Protein AF-A0A286ZJN2-F1 (afdb_monomer_lite)

Radius of gyration: 19.22 Å; chains: 1; bounding box: 52×49×37 Å

Organism: Sus scrofa (NCBI:txid9823)

pLDDT: mean 74.32, std 21.7, range [27.36, 97.88]

Foldseek 3Di:
DPPDPPDDPPPPDPDPDDPDPPDDQLLVVLVVVLCVDPQSVVLQVLLCCQQVPDDDVPAHNQVSNLVSVVCNCVRPDVVSVVSLQDGDDPDDVSVVSSVPSSPCVRHQDDPDPDGDDPVVVVVVLVVDPVSVVVVPVVVVVVVVVVVVVVVVVVVPPDDD

Secondary structure (DSSP, 8-state):
------S-----PPPS-SS-TTS--HHHHHHHHHHHSHHHHHHHHHHHHHHHS--STT---HHHHHHHHHHHHHHS-HHHHHHHHH---SSHHHHHHHHHTT-HHHHT--SSSSPPPHHHHHHHHHT-HHHHHHS-HHHHHHHHHHHHHHHHHHTT----

Sequence (160 aa):
MCVRHASNCSLPAAPPGSPSSAARNRCVDAAEACTADTRCRRLRTAYVAQCLGPASPGSCPRARCRRALRRFFARGPPPLTHALLFCPCGGPACAERRRQTFVPSCAFSGPGAAPPSCLASLEACERSRVCRHRRHPQLRGQCERACGTLVRLRSQWKPA

InterPro domains:
  IPR003438 Glial cell line-derived neurotrophic factor receptor [PR01316] (59-76)
  IPR003438 Glial cell line-derived neurotrophic factor receptor [PR01316] (94-106)
  IPR003438 Glial cell line-derived neurotrophic factor receptor [PTHR10269] (18-136)
  IPR016017 GDNF/GAS1 [PF02351] (27-106)
  IPR016017 GDNF/GAS1 [SM00907] (27-106)

Structure (mmCIF, N/CA/C/O backbone):
data_AF-A0A286ZJN2-F1
#
_entry.id   AF-A0A286ZJN2-F1
#
loop_
_atom_site.group_PDB
_atom_site.id
_atom_site.type_symbol
_atom_site.label_atom_id
_atom_site.label_alt_id
_atom_site.label_comp_id
_atom_site.label_asym_id
_atom_site.label_entity_id
_atom_site.label_seq_id
_atom_site.pdbx_PDB_ins_code
_atom_site.Cartn_x
_atom_site.Cartn_y
_atom_site.Cartn_z
_atom_site.occupancy
_atom_site.B_iso_or_equiv
_atom_site.auth_seq_id
_atom_site.auth_comp_id
_atom_site.auth_asym_id
_atom_site.auth_atom_id
_atom_site.pdbx_PDB_model_num
ATOM 1 N N . MET A 1 1 ? -0.132 -28.305 9.792 1.00 27.36 1 MET A N 1
ATOM 2 C CA . MET A 1 1 ? 1.154 -28.489 9.089 1.00 27.36 1 MET A CA 1
ATOM 3 C C . MET A 1 1 ? 1.850 -27.136 8.972 1.00 27.36 1 MET A C 1
ATOM 5 O O . MET A 1 1 ? 1.615 -26.404 8.022 1.00 27.36 1 MET A O 1
ATOM 9 N N . CYS A 1 2 ? 2.642 -26.758 9.978 1.00 28.44 2 CYS A N 1
ATOM 10 C CA . CYS A 1 2 ? 3.619 -25.679 9.832 1.00 28.44 2 CYS A CA 1
ATOM 11 C C . CYS A 1 2 ? 4.861 -26.337 9.243 1.00 28.44 2 CYS A C 1
ATOM 13 O O . CYS A 1 2 ? 5.452 -27.191 9.903 1.00 28.44 2 CYS A O 1
ATOM 15 N N . VAL A 1 3 ? 5.212 -26.016 8.000 1.00 34.94 3 VAL A N 1
ATOM 16 C CA . VAL A 1 3 ? 6.433 -26.554 7.400 1.00 34.94 3 VAL A CA 1
ATOM 17 C C . VAL A 1 3 ? 7.606 -25.974 8.189 1.00 34.94 3 VAL A C 1
ATOM 19 O O . VAL A 1 3 ? 7.929 -24.792 8.078 1.00 34.94 3 VAL A O 1
ATOM 22 N N . ARG A 1 4 ? 8.192 -26.805 9.058 1.00 39.41 4 ARG A N 1
ATOM 23 C CA . ARG A 1 4 ? 9.514 -26.580 9.639 1.00 39.41 4 ARG A CA 1
ATOM 24 C C . ARG A 1 4 ? 10.496 -26.562 8.472 1.00 39.41 4 ARG A C 1
ATOM 26 O O . ARG A 1 4 ? 10.876 -27.614 7.983 1.00 39.41 4 ARG A O 1
ATOM 33 N N . HIS A 1 5 ? 10.932 -25.377 8.071 1.00 32.28 5 HIS A N 1
ATOM 34 C CA . HIS A 1 5 ? 12.274 -25.205 7.529 1.00 32.28 5 HIS A CA 1
ATOM 35 C C . HIS A 1 5 ? 13.056 -24.335 8.507 1.00 32.28 5 HIS A C 1
ATOM 37 O O . HIS A 1 5 ? 13.139 -23.117 8.389 1.00 32.28 5 HIS A O 1
ATOM 43 N N . ALA A 1 6 ? 13.589 -24.998 9.534 1.00 39.56 6 ALA A N 1
ATOM 44 C CA . ALA A 1 6 ? 14.722 -24.498 10.290 1.00 39.56 6 ALA A CA 1
ATOM 45 C C . ALA A 1 6 ? 15.974 -24.789 9.456 1.00 39.56 6 ALA A C 1
ATOM 47 O O . ALA A 1 6 ? 16.583 -25.846 9.569 1.00 39.56 6 ALA A O 1
ATOM 48 N N . SER A 1 7 ? 16.309 -23.883 8.547 1.00 38.94 7 SER A N 1
ATOM 49 C CA . SER A 1 7 ? 17.621 -23.820 7.908 1.00 38.94 7 SER A CA 1
ATOM 50 C C . SER A 1 7 ? 17.846 -22.364 7.525 1.00 38.94 7 SER A C 1
ATOM 52 O O . SER A 1 7 ? 17.166 -21.843 6.651 1.00 38.94 7 SER A O 1
ATOM 54 N N . ASN A 1 8 ? 18.753 -21.714 8.254 1.00 31.45 8 ASN A N 1
ATOM 55 C CA . ASN A 1 8 ? 19.276 -20.373 8.018 1.00 31.45 8 ASN A CA 1
ATOM 56 C C . ASN A 1 8 ? 18.265 -19.216 7.913 1.00 31.45 8 ASN A C 1
ATOM 58 O O . ASN A 1 8 ? 17.800 -18.854 6.836 1.00 31.45 8 ASN A O 1
ATOM 62 N N . CYS A 1 9 ? 18.143 -18.449 9.004 1.00 35.81 9 CYS A N 1
ATOM 63 C CA . CYS A 1 9 ? 18.080 -16.987 8.891 1.00 35.81 9 CYS A CA 1
ATOM 64 C C . CYS A 1 9 ? 19.432 -16.455 8.378 1.00 35.81 9 CYS A C 1
ATOM 66 O O . CYS A 1 9 ? 20.121 -15.700 9.056 1.00 35.81 9 CYS A O 1
ATOM 68 N N . SER A 1 10 ? 19.824 -16.871 7.181 1.00 32.78 10 SER A N 1
ATOM 69 C CA . SER A 1 10 ? 20.752 -16.123 6.358 1.00 32.78 10 SER A CA 1
ATOM 70 C C . SER A 1 10 ? 19.865 -15.347 5.405 1.00 32.78 10 SER A C 1
ATOM 72 O O . SER A 1 10 ? 19.179 -15.927 4.565 1.00 32.78 10 SER A O 1
ATOM 74 N N . LEU A 1 11 ? 19.878 -14.018 5.512 1.00 37.94 11 LEU A N 1
ATOM 75 C CA . LEU A 1 11 ? 19.751 -13.236 4.286 1.00 37.94 11 LEU A CA 1
ATOM 76 C C . LEU A 1 11 ? 20.773 -13.846 3.316 1.00 37.94 11 LEU A C 1
ATOM 78 O O . LEU A 1 11 ? 21.912 -14.036 3.753 1.00 37.94 11 LEU A O 1
ATOM 82 N N . PRO A 1 12 ? 20.414 -14.232 2.079 1.00 34.72 12 PRO A N 1
ATOM 83 C CA . PRO A 1 12 ? 21.418 -14.727 1.155 1.00 34.72 12 PRO A CA 1
ATOM 84 C C . PRO A 1 12 ? 22.485 -13.639 1.027 1.00 34.72 12 PRO A C 1
ATOM 86 O O . PRO A 1 12 ? 22.215 -12.547 0.520 1.00 34.72 12 PRO A O 1
ATOM 89 N N . ALA A 1 13 ? 23.675 -13.923 1.560 1.00 37.50 13 ALA A N 1
ATOM 90 C CA . ALA A 1 13 ? 24.873 -13.204 1.192 1.00 37.50 13 ALA A CA 1
ATOM 91 C C . ALA A 1 13 ? 24.980 -13.350 -0.326 1.00 37.50 13 ALA A C 1
ATOM 93 O O . ALA A 1 13 ? 24.916 -14.463 -0.853 1.00 37.50 13 ALA A O 1
ATOM 94 N N . ALA A 1 14 ? 25.029 -12.222 -1.030 1.00 37.75 14 ALA A N 1
ATOM 95 C CA . ALA A 1 14 ? 25.263 -12.237 -2.462 1.00 37.75 14 ALA A CA 1
ATOM 96 C C . ALA A 1 14 ? 26.582 -12.993 -2.735 1.00 37.75 14 ALA A C 1
ATOM 98 O O . ALA A 1 14 ? 27.564 -12.737 -2.033 1.00 37.75 14 ALA A O 1
ATOM 99 N N . PRO A 1 15 ? 26.621 -13.925 -3.704 1.00 36.91 15 PRO A N 1
ATOM 100 C CA . PRO A 1 15 ? 27.862 -14.590 -4.086 1.00 36.91 15 PRO A CA 1
ATOM 101 C C . PRO A 1 15 ? 28.880 -13.555 -4.600 1.00 36.91 15 PRO A C 1
ATOM 103 O O . PRO A 1 15 ? 28.481 -12.595 -5.272 1.00 36.91 15 PRO A O 1
ATOM 106 N N . PRO A 1 16 ? 30.187 -13.721 -4.318 1.00 48.41 16 PRO A N 1
ATOM 107 C CA . PRO A 1 16 ? 31.213 -12.862 -4.880 1.00 48.41 16 PRO A CA 1
ATOM 108 C C . PRO A 1 16 ? 31.399 -13.258 -6.348 1.00 48.41 16 PRO A C 1
ATOM 110 O O . PRO A 1 16 ? 31.907 -14.331 -6.655 1.00 48.41 16 PRO A O 1
ATOM 113 N N . GLY A 1 17 ? 30.928 -12.402 -7.255 1.00 54.72 17 GLY A N 1
ATOM 114 C CA . GLY A 1 17 ? 31.054 -12.599 -8.701 1.00 54.72 17 GLY A CA 1
ATOM 115 C C . GLY A 1 17 ? 29.722 -12.864 -9.400 1.00 54.72 17 GLY A C 1
ATOM 116 O O . GLY A 1 17 ? 29.435 -13.977 -9.824 1.00 54.72 17 GLY A O 1
ATOM 117 N N . SER A 1 18 ? 28.895 -11.830 -9.541 1.00 41.66 18 SER A N 1
ATOM 118 C CA . SER A 1 18 ? 27.823 -11.735 -10.544 1.00 41.66 18 SER A CA 1
ATOM 119 C C . SER A 1 18 ? 27.467 -10.254 -10.704 1.00 41.66 18 SER A C 1
ATOM 121 O O . SER A 1 18 ? 27.521 -9.516 -9.718 1.00 41.66 18 SER A O 1
ATOM 123 N N . PRO A 1 19 ? 27.222 -9.784 -11.938 1.00 39.00 19 PRO A N 1
ATOM 124 C CA . PRO A 1 19 ? 27.624 -8.464 -12.407 1.00 39.00 19 PRO A CA 1
ATOM 125 C C . PRO A 1 19 ? 27.023 -7.373 -11.529 1.00 39.00 19 PRO A C 1
ATOM 127 O O . PRO A 1 19 ? 25.812 -7.325 -11.342 1.00 39.00 19 PRO A O 1
ATOM 130 N N . SER A 1 20 ? 27.901 -6.535 -10.976 1.00 45.22 20 SER A N 1
ATOM 131 C CA . SER A 1 20 ? 27.626 -5.227 -10.380 1.00 45.22 20 SER A CA 1
ATOM 132 C C . SER A 1 20 ? 26.155 -4.988 -10.004 1.00 45.22 20 SER A C 1
ATOM 134 O O . SER A 1 20 ? 25.382 -4.375 -10.744 1.00 45.22 20 SER A O 1
ATOM 136 N N . SER A 1 21 ? 25.746 -5.420 -8.808 1.00 45.69 21 SER A N 1
ATOM 137 C CA . SER A 1 21 ? 24.466 -5.028 -8.203 1.00 45.69 21 SER A CA 1
ATOM 138 C C . SER A 1 21 ? 24.469 -3.560 -7.745 1.00 45.69 21 SER A C 1
ATOM 140 O O . SER A 1 21 ? 23.896 -3.223 -6.712 1.00 45.69 21 SER A O 1
ATOM 142 N N . ALA A 1 22 ? 25.132 -2.687 -8.501 1.00 49.72 22 ALA A N 1
ATOM 143 C CA . ALA A 1 22 ? 25.143 -1.247 -8.319 1.00 49.72 22 ALA A CA 1
ATOM 144 C C . ALA A 1 22 ? 24.010 -0.539 -9.093 1.00 49.72 22 ALA A C 1
ATOM 146 O O . ALA A 1 22 ? 23.894 0.675 -8.981 1.00 49.72 22 ALA A O 1
ATOM 147 N N . ALA A 1 23 ? 23.142 -1.246 -9.839 1.00 56.28 23 ALA A N 1
ATOM 148 C CA . ALA A 1 23 ? 22.169 -0.573 -10.720 1.00 56.28 23 ALA A CA 1
ATOM 149 C C . ALA A 1 23 ? 20.699 -1.047 -10.675 1.00 56.28 23 ALA A C 1
ATOM 151 O O . ALA A 1 23 ? 19.855 -0.394 -11.286 1.00 56.28 23 ALA A O 1
ATOM 152 N N . ARG A 1 24 ? 20.325 -2.122 -9.955 1.00 66.50 24 ARG A N 1
ATOM 153 C CA . ARG A 1 24 ? 18.915 -2.581 -9.899 1.00 66.50 24 ARG A CA 1
ATOM 154 C C . ARG A 1 24 ? 18.324 -2.573 -8.493 1.00 66.50 24 ARG A C 1
ATOM 156 O O . ARG A 1 24 ? 18.768 -3.266 -7.583 1.00 66.50 24 ARG A O 1
ATOM 163 N N . ASN A 1 25 ? 17.285 -1.763 -8.328 1.00 82.25 25 ASN A N 1
ATOM 164 C CA . ASN A 1 25 ? 16.548 -1.588 -7.086 1.00 82.25 25 ASN A CA 1
ATOM 165 C C . ASN A 1 25 ? 15.569 -2.761 -6.874 1.00 82.25 25 ASN A C 1
ATOM 167 O O . ASN A 1 25 ? 14.595 -2.889 -7.610 1.00 82.25 25 ASN A O 1
ATOM 171 N N . ARG A 1 26 ? 15.767 -3.569 -5.824 1.00 89.62 26 ARG A N 1
ATOM 172 C CA . ARG A 1 26 ? 14.914 -4.735 -5.505 1.00 89.62 26 ARG A CA 1
ATOM 173 C C . ARG A 1 26 ? 13.438 -4.388 -5.268 1.00 89.62 26 ARG A C 1
ATOM 175 O O . ARG A 1 26 ? 12.567 -5.231 -5.459 1.00 89.62 26 ARG A O 1
ATOM 182 N N . CYS A 1 27 ? 13.130 -3.155 -4.868 1.00 92.75 27 CYS A N 1
ATOM 183 C CA . CYS A 1 27 ? 11.747 -2.690 -4.751 1.00 92.75 27 CYS A CA 1
ATOM 184 C C . CYS A 1 27 ? 11.095 -2.426 -6.119 1.00 92.75 27 CYS A C 1
ATOM 186 O O . CYS A 1 27 ? 9.869 -2.442 -6.214 1.00 92.75 27 CYS A O 1
ATOM 188 N N . VAL A 1 28 ? 11.886 -2.168 -7.168 1.00 92.81 28 VAL A N 1
ATOM 189 C CA . VAL A 1 28 ? 11.394 -2.106 -8.555 1.00 92.81 28 VAL A CA 1
ATOM 190 C C . VAL A 1 28 ? 11.038 -3.510 -9.028 1.00 92.81 28 VAL A C 1
ATOM 192 O O . VAL A 1 28 ? 9.901 -3.707 -9.441 1.00 92.81 28 VAL A O 1
ATOM 195 N N . ASP A 1 29 ? 11.923 -4.491 -8.824 1.00 93.06 29 ASP A N 1
ATOM 196 C CA . ASP A 1 29 ? 11.644 -5.897 -9.161 1.00 93.06 29 ASP A CA 1
ATOM 197 C C . ASP A 1 29 ? 10.344 -6.391 -8.482 1.00 93.06 29 ASP A C 1
ATOM 199 O O . ASP A 1 29 ? 9.482 -7.008 -9.106 1.00 93.06 29 ASP A O 1
ATOM 203 N N . ALA A 1 30 ? 10.151 -6.063 -7.197 1.00 94.56 30 ALA A N 1
ATOM 204 C CA . ALA A 1 30 ? 8.927 -6.402 -6.465 1.00 94.56 30 ALA A CA 1
ATOM 205 C C . ALA A 1 30 ? 7.673 -5.722 -7.050 1.00 94.56 30 ALA A C 1
ATOM 207 O O . ALA A 1 30 ? 6.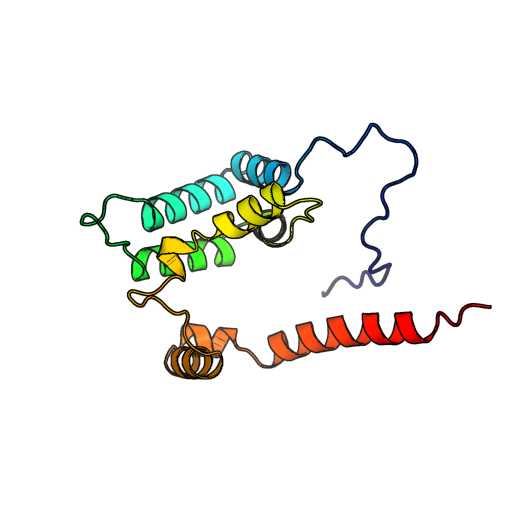585 -6.308 -7.081 1.00 94.56 30 ALA A O 1
ATOM 208 N N . ALA A 1 31 ? 7.811 -4.478 -7.516 1.00 94.50 31 ALA A N 1
ATOM 209 C CA . ALA A 1 31 ? 6.733 -3.744 -8.163 1.00 94.50 31 ALA A CA 1
ATOM 210 C C . ALA A 1 31 ? 6.367 -4.344 -9.522 1.00 94.50 31 ALA A C 1
ATOM 212 O O . ALA A 1 31 ? 5.178 -4.431 -9.824 1.00 94.50 31 ALA A O 1
ATOM 213 N N . GLU A 1 32 ? 7.352 -4.771 -10.304 1.00 95.44 32 GLU A N 1
ATOM 214 C CA . GLU A 1 32 ? 7.158 -5.441 -11.590 1.00 95.44 32 GLU A CA 1
ATOM 215 C C . GLU A 1 32 ? 6.486 -6.803 -11.410 1.00 95.44 32 GLU A C 1
ATOM 217 O O . GLU A 1 32 ? 5.469 -7.065 -12.050 1.00 95.44 32 GLU A O 1
ATOM 222 N N . ALA A 1 33 ? 6.949 -7.614 -10.455 1.00 96.56 33 ALA A N 1
ATOM 223 C CA . ALA A 1 33 ? 6.334 -8.902 -10.135 1.00 96.56 33 ALA A CA 1
ATOM 224 C C . ALA A 1 33 ? 4.854 -8.759 -9.726 1.00 96.56 33 ALA A C 1
ATOM 226 O O . ALA A 1 33 ? 4.000 -9.532 -10.159 1.00 96.56 33 ALA A O 1
ATOM 227 N N . CYS A 1 34 ? 4.512 -7.731 -8.940 1.00 96.56 34 CYS A N 1
ATOM 228 C CA . CYS A 1 34 ? 3.113 -7.438 -8.617 1.00 96.56 34 CYS A CA 1
ATOM 229 C C . CYS A 1 34 ? 2.304 -6.959 -9.834 1.00 96.56 34 CYS A C 1
ATOM 231 O O . CYS A 1 34 ? 1.108 -7.229 -9.912 1.00 96.56 34 CYS A O 1
ATOM 233 N N . THR A 1 35 ? 2.920 -6.237 -10.772 1.00 96.50 35 THR A N 1
ATOM 234 C CA . THR A 1 35 ? 2.257 -5.800 -12.011 1.00 96.50 35 THR A CA 1
ATOM 235 C C . THR A 1 35 ? 2.010 -6.971 -12.967 1.00 96.50 35 THR A C 1
ATOM 237 O O . THR A 1 35 ? 0.988 -6.979 -13.653 1.00 96.50 35 THR A O 1
ATOM 240 N N . ALA A 1 36 ? 2.899 -7.966 -12.989 1.00 97.50 36 ALA A N 1
ATOM 241 C CA . ALA A 1 36 ? 2.735 -9.186 -13.776 1.00 97.50 36 ALA A CA 1
ATOM 242 C C . ALA A 1 36 ? 1.615 -10.096 -13.230 1.00 97.50 36 ALA A C 1
ATOM 244 O O . ALA A 1 36 ? 0.903 -10.732 -14.004 1.00 97.50 36 ALA A O 1
ATOM 245 N N . ASP A 1 37 ? 1.401 -10.126 -11.910 1.00 97.88 37 ASP A N 1
ATOM 246 C CA . ASP A 1 37 ? 0.307 -10.888 -11.299 1.00 97.88 37 ASP A CA 1
ATOM 247 C C . ASP A 1 37 ? -1.041 -10.151 -11.389 1.00 97.88 37 ASP A C 1
ATOM 249 O O . ASP A 1 37 ? -1.234 -9.067 -10.832 1.00 97.88 37 ASP A O 1
ATOM 253 N N . THR A 1 38 ? -2.034 -10.774 -12.028 1.00 97.56 38 THR A N 1
ATOM 254 C CA . THR A 1 38 ? -3.350 -10.153 -12.268 1.00 97.56 38 THR A CA 1
ATOM 255 C C . THR A 1 38 ? -4.059 -9.747 -10.970 1.00 97.56 38 THR A C 1
ATOM 257 O O . THR A 1 38 ? -4.690 -8.685 -10.901 1.00 97.56 38 THR A O 1
ATOM 260 N N . ARG A 1 39 ? -3.953 -10.562 -9.912 1.00 97.12 39 ARG A N 1
ATOM 261 C CA . ARG A 1 39 ? -4.614 -10.300 -8.625 1.00 97.12 39 ARG A CA 1
ATOM 262 C C . ARG A 1 39 ? -3.937 -9.153 -7.876 1.00 97.12 39 ARG A C 1
ATOM 264 O O . ARG A 1 39 ? -4.641 -8.267 -7.382 1.00 97.12 39 ARG A O 1
ATOM 271 N N . CYS A 1 40 ? -2.609 -9.160 -7.799 1.00 97.00 40 CYS A N 1
ATOM 272 C CA . CYS A 1 40 ? -1.800 -8.125 -7.169 1.00 97.00 40 CYS A CA 1
ATOM 273 C C . CYS A 1 40 ? -1.977 -6.797 -7.901 1.00 97.00 40 CYS A C 1
ATOM 275 O O . CYS A 1 40 ? -2.356 -5.815 -7.262 1.00 97.00 40 CYS A O 1
ATOM 277 N N . ARG A 1 41 ? -1.851 -6.790 -9.236 1.00 97.25 41 ARG A N 1
ATOM 278 C CA . ARG A 1 41 ? -2.089 -5.619 -10.089 1.00 97.25 41 ARG A CA 1
ATOM 279 C C . ARG A 1 41 ? -3.460 -5.005 -9.833 1.00 97.25 41 ARG A C 1
ATOM 281 O O . ARG A 1 41 ? -3.544 -3.821 -9.522 1.00 97.25 41 ARG A O 1
ATOM 288 N N . ARG A 1 42 ? -4.536 -5.800 -9.878 1.00 97.81 42 ARG A N 1
ATOM 289 C CA . ARG A 1 42 ? -5.906 -5.302 -9.657 1.00 97.81 42 ARG A CA 1
ATOM 290 C C . ARG A 1 42 ? -6.075 -4.660 -8.278 1.00 97.81 42 ARG A C 1
ATOM 292 O O . ARG A 1 42 ? -6.645 -3.578 -8.167 1.00 97.81 42 ARG A O 1
ATOM 299 N N . LEU A 1 43 ? -5.600 -5.320 -7.219 1.00 97.00 43 LEU A N 1
ATOM 300 C CA . LEU A 1 43 ? -5.695 -4.780 -5.859 1.00 97.00 43 LEU A CA 1
ATOM 301 C C . LEU A 1 43 ? -4.811 -3.535 -5.682 1.00 97.00 43 LEU A C 1
ATOM 303 O O . LEU A 1 43 ? -5.206 -2.618 -4.960 1.00 97.00 43 LEU A O 1
ATOM 307 N N . ARG A 1 44 ? -3.649 -3.494 -6.349 1.00 95.38 44 ARG A N 1
ATOM 308 C CA . ARG A 1 44 ? -2.730 -2.355 -6.347 1.00 95.38 44 ARG A CA 1
ATOM 309 C C . ARG A 1 44 ? -3.372 -1.128 -6.978 1.00 95.38 44 ARG A C 1
ATOM 311 O O . ARG A 1 44 ? -3.491 -0.099 -6.321 1.00 95.38 44 ARG A O 1
ATOM 318 N N . THR A 1 45 ? -3.878 -1.265 -8.200 1.00 94.75 45 THR A N 1
ATOM 319 C CA . THR A 1 45 ? -4.605 -0.197 -8.898 1.00 94.75 45 THR A CA 1
ATOM 320 C C . THR A 1 45 ? -5.791 0.300 -8.072 1.00 94.75 45 THR A C 1
ATOM 322 O O . THR A 1 45 ? -5.984 1.505 -7.936 1.00 94.75 45 THR A O 1
ATOM 325 N N . ALA A 1 46 ? -6.542 -0.611 -7.442 1.00 94.56 46 ALA A N 1
ATOM 326 C CA . ALA A 1 46 ? -7.688 -0.244 -6.617 1.00 94.56 46 ALA A CA 1
ATOM 327 C C . ALA A 1 46 ? -7.312 0.619 -5.400 1.00 94.56 46 ALA A C 1
ATOM 329 O O . ALA A 1 46 ? -8.030 1.570 -5.098 1.00 94.56 46 ALA A O 1
ATOM 330 N N . TYR A 1 47 ? -6.218 0.323 -4.683 1.00 94.31 47 TYR A N 1
ATOM 331 C CA . TYR A 1 47 ? -5.825 1.186 -3.562 1.00 94.31 47 TYR A CA 1
ATOM 332 C C . TYR A 1 47 ? -5.212 2.499 -4.039 1.00 94.31 47 TYR A C 1
ATOM 334 O O . TYR A 1 47 ? -5.485 3.527 -3.426 1.00 94.31 47 TYR A O 1
ATOM 342 N N . VAL A 1 48 ? -4.443 2.487 -5.132 1.00 92.38 48 VAL A N 1
ATOM 343 C CA . VAL A 1 48 ? -3.856 3.703 -5.709 1.00 92.38 48 VAL A CA 1
ATOM 344 C C . VAL A 1 48 ? -4.960 4.678 -6.110 1.00 92.38 48 VAL A C 1
ATOM 346 O O . VAL A 1 48 ? -4.924 5.826 -5.680 1.00 92.38 48 VAL A O 1
ATOM 349 N N . ALA A 1 49 ? -6.001 4.213 -6.805 1.00 91.56 49 ALA A N 1
ATOM 350 C CA . ALA A 1 49 ? -7.156 5.039 -7.162 1.00 91.56 49 ALA A CA 1
ATOM 351 C C . ALA A 1 49 ? -7.874 5.624 -5.931 1.00 91.56 49 ALA A C 1
ATOM 353 O O . ALA A 1 49 ? -8.333 6.758 -5.954 1.00 91.56 49 ALA A O 1
ATOM 354 N N . GLN A 1 50 ? -7.933 4.885 -4.820 1.00 91.56 50 GLN A N 1
ATOM 355 C CA . GLN A 1 50 ? -8.570 5.360 -3.586 1.00 91.56 50 GLN A CA 1
ATOM 356 C C . GLN A 1 50 ? -7.680 6.280 -2.740 1.00 91.56 50 GLN A C 1
ATOM 358 O O . GLN A 1 50 ? -8.185 6.907 -1.811 1.00 91.56 50 GLN A O 1
ATOM 363 N N . CYS A 1 51 ? -6.373 6.313 -2.998 1.00 89.19 51 CYS A N 1
ATOM 364 C CA . CYS A 1 51 ? -5.404 7.139 -2.276 1.00 89.19 51 CYS A CA 1
ATOM 365 C C . CYS A 1 51 ? -4.967 8.378 -3.067 1.00 89.19 51 CYS A C 1
ATOM 367 O O . CYS A 1 51 ? -4.593 9.363 -2.446 1.00 89.19 51 CYS A O 1
ATOM 369 N N . LEU A 1 52 ? -4.995 8.323 -4.400 1.00 85.50 52 LEU A N 1
ATOM 370 C CA . LEU A 1 52 ? -4.571 9.395 -5.311 1.00 85.50 52 LEU A CA 1
ATOM 371 C C . LEU A 1 52 ? -5.702 9.885 -6.229 1.00 85.50 52 LEU A C 1
ATOM 373 O O . LEU A 1 52 ? -5.466 10.728 -7.087 1.00 85.50 52 LEU A O 1
ATOM 377 N N . GLY A 1 53 ? -6.910 9.329 -6.099 1.00 77.06 53 GLY A N 1
ATOM 378 C CA . GLY A 1 53 ? -8.067 9.748 -6.886 1.00 77.06 53 GLY A CA 1
ATOM 379 C C . GLY A 1 53 ? -8.497 11.189 -6.593 1.00 77.06 53 GLY A C 1
ATOM 380 O O . GLY A 1 53 ? -8.032 11.785 -5.617 1.00 77.06 53 GLY A O 1
ATOM 381 N N . PRO A 1 54 ? -9.408 11.739 -7.416 1.00 64.38 54 PRO A N 1
ATOM 382 C CA . PRO A 1 54 ? -9.862 13.114 -7.286 1.00 64.38 54 PRO A CA 1
ATOM 383 C C . PRO A 1 54 ? -10.436 13.346 -5.890 1.00 64.38 54 PRO A C 1
ATOM 385 O O . PRO A 1 54 ? -11.325 12.635 -5.416 1.00 64.38 54 PRO A O 1
ATOM 388 N N . ALA A 1 55 ? -9.886 14.346 -5.224 1.00 65.25 55 ALA A N 1
ATOM 389 C CA . ALA A 1 55 ? -10.290 14.806 -3.914 1.00 65.25 55 ALA A CA 1
ATOM 390 C C . ALA A 1 55 ? -10.334 16.333 -3.956 1.00 65.25 55 ALA A C 1
ATOM 392 O O . ALA A 1 55 ? -9.706 16.936 -4.829 1.00 65.25 55 ALA A O 1
ATOM 393 N N . SER A 1 56 ? -11.074 16.964 -3.040 1.00 63.06 56 SER A N 1
ATOM 394 C CA . SER A 1 56 ? -11.065 18.427 -2.934 1.00 63.06 56 SER A CA 1
ATOM 395 C C . SER A 1 56 ? -9.614 18.915 -2.853 1.00 63.06 56 SER A C 1
ATOM 397 O O . SER A 1 56 ? -8.822 18.253 -2.169 1.00 63.06 56 SER A O 1
ATOM 399 N N . PRO A 1 57 ? -9.249 20.014 -3.538 1.00 58.28 57 PRO A N 1
ATOM 400 C CA . PRO A 1 57 ? -7.873 20.502 -3.584 1.00 58.28 57 PRO A CA 1
ATOM 401 C C . PRO A 1 57 ? -7.308 20.618 -2.162 1.00 58.28 57 PRO A C 1
ATOM 403 O O . PRO A 1 57 ? -7.911 21.242 -1.294 1.00 58.28 57 PRO A O 1
ATOM 406 N N . GLY A 1 58 ? -6.193 19.929 -1.900 1.00 62.84 58 GLY A N 1
ATOM 407 C CA . GLY A 1 58 ? -5.551 19.885 -0.578 1.00 62.84 58 GLY A CA 1
ATOM 408 C C . GLY A 1 58 ? -6.077 18.827 0.406 1.00 62.84 58 GLY A C 1
ATOM 409 O O . GLY A 1 58 ? -5.544 18.709 1.507 1.00 62.84 58 GLY A O 1
ATOM 410 N N . SER A 1 59 ? -7.072 18.013 0.040 1.00 72.50 59 SER A N 1
ATOM 411 C CA . SER A 1 59 ? -7.593 16.925 0.883 1.00 72.50 59 SER A CA 1
ATOM 412 C C . SER A 1 59 ? -7.311 15.552 0.268 1.00 72.50 59 SER A C 1
ATOM 414 O O . SER A 1 59 ? -7.326 15.396 -0.945 1.00 72.50 59 SER A O 1
ATOM 416 N N . CYS A 1 60 ? -7.073 14.529 1.095 1.00 81.38 60 CYS A N 1
ATOM 417 C CA . CYS A 1 60 ? -7.026 13.140 0.637 1.00 81.38 60 CYS A CA 1
ATOM 418 C C . CYS A 1 60 ? -8.121 12.310 1.320 1.00 81.38 60 CYS A C 1
ATOM 420 O O . CYS A 1 60 ? -8.298 12.449 2.538 1.00 81.38 60 CYS A O 1
ATOM 422 N N . PRO A 1 61 ? -8.819 11.387 0.621 1.00 86.19 61 PRO A N 1
ATOM 423 C CA . PRO A 1 61 ? -9.822 10.497 1.210 1.00 86.19 61 PRO A CA 1
ATOM 424 C C . PRO A 1 61 ? -9.192 9.411 2.108 1.00 86.19 61 PRO A C 1
ATOM 426 O O . PRO A 1 61 ? -9.305 8.205 1.866 1.00 86.19 61 PRO A O 1
ATOM 429 N N . ARG A 1 62 ? -8.572 9.827 3.220 1.00 87.25 62 ARG A N 1
ATOM 430 C CA . ARG A 1 62 ? -7.767 9.008 4.145 1.00 87.25 62 ARG A CA 1
ATOM 431 C C . ARG A 1 62 ? -8.484 7.745 4.611 1.00 87.25 62 ARG A C 1
ATOM 433 O O . ARG A 1 62 ? -7.889 6.669 4.658 1.00 87.25 62 ARG A O 1
ATOM 440 N N . ALA A 1 63 ? -9.776 7.835 4.929 1.00 87.19 63 ALA A N 1
ATOM 441 C CA . ALA A 1 63 ? -10.556 6.676 5.355 1.00 87.19 63 ALA A CA 1
ATOM 442 C C . ALA A 1 63 ? -10.742 5.640 4.227 1.00 87.19 63 ALA A C 1
ATOM 444 O O . ALA A 1 63 ? -10.659 4.436 4.488 1.00 87.19 63 ALA A O 1
ATOM 445 N N . ARG A 1 64 ? -10.970 6.081 2.978 1.00 90.44 64 ARG A N 1
ATOM 446 C CA . ARG A 1 64 ? -11.085 5.196 1.803 1.00 90.44 64 ARG A CA 1
ATOM 447 C C . ARG A 1 64 ? -9.728 4.587 1.451 1.00 90.44 64 ARG A C 1
ATOM 449 O O . ARG A 1 64 ? -9.650 3.364 1.349 1.00 90.44 64 ARG A O 1
ATOM 456 N N . CYS A 1 65 ? -8.671 5.397 1.422 1.00 92.25 65 CYS A N 1
ATOM 457 C CA . CYS A 1 65 ? -7.296 4.948 1.202 1.00 92.25 65 CYS A CA 1
ATOM 458 C C . CYS A 1 65 ? -6.870 3.870 2.217 1.00 92.25 65 CYS A C 1
ATOM 460 O O . CYS A 1 65 ? -6.530 2.748 1.841 1.00 92.25 65 CYS A O 1
ATOM 462 N N . ARG A 1 66 ? -7.017 4.136 3.526 1.00 91.19 66 ARG A N 1
ATOM 463 C CA . ARG A 1 66 ? -6.704 3.163 4.592 1.00 91.19 66 ARG A CA 1
ATOM 464 C C . ARG A 1 66 ? -7.513 1.868 4.468 1.00 91.19 66 ARG A C 1
ATOM 466 O O . ARG A 1 66 ? -6.999 0.789 4.756 1.00 91.19 66 ARG A O 1
ATOM 473 N N . ARG A 1 67 ? -8.788 1.950 4.065 1.00 91.94 67 ARG A N 1
ATOM 474 C CA . ARG A 1 67 ? -9.626 0.763 3.814 1.00 91.94 67 ARG A CA 1
ATOM 475 C C . ARG A 1 67 ? -9.110 -0.050 2.628 1.00 91.94 67 ARG A C 1
ATOM 477 O O . ARG A 1 67 ? -9.052 -1.272 2.741 1.00 91.94 67 ARG A O 1
ATOM 484 N N . ALA A 1 68 ? -8.744 0.597 1.526 1.00 94.69 68 ALA A N 1
ATOM 485 C CA . ALA A 1 68 ? -8.230 -0.078 0.340 1.00 94.69 68 ALA A CA 1
ATOM 486 C C . ALA A 1 68 ? -6.858 -0.725 0.595 1.00 94.69 68 ALA A C 1
ATOM 488 O O . ALA A 1 68 ? -6.678 -1.896 0.272 1.00 94.69 68 ALA A O 1
ATOM 489 N N . LEU A 1 69 ? -5.953 -0.034 1.299 1.00 94.00 69 LEU A N 1
ATOM 490 C CA . LEU A 1 69 ? -4.664 -0.586 1.735 1.00 94.00 69 LEU A CA 1
ATOM 491 C C . LEU A 1 69 ? -4.831 -1.842 2.601 1.00 94.00 69 LEU A C 1
ATOM 493 O O . LEU A 1 69 ? -4.188 -2.859 2.355 1.00 94.00 69 LEU A O 1
ATOM 497 N N . ARG A 1 70 ? -5.752 -1.832 3.578 1.00 92.94 70 ARG A N 1
ATOM 498 C CA . ARG A 1 70 ? -6.042 -3.041 4.372 1.00 92.94 70 ARG A CA 1
ATOM 499 C C . ARG A 1 70 ? -6.533 -4.202 3.508 1.00 92.94 70 ARG A C 1
ATOM 501 O O . ARG A 1 70 ? -6.161 -5.342 3.768 1.00 92.94 70 ARG A O 1
ATOM 508 N N . ARG A 1 71 ? -7.357 -3.934 2.488 1.00 94.81 71 ARG A N 1
ATOM 509 C CA . ARG A 1 71 ? -7.820 -4.969 1.548 1.00 94.81 71 ARG A CA 1
ATOM 510 C C . ARG A 1 71 ? -6.676 -5.503 0.687 1.00 94.81 71 ARG A C 1
ATOM 512 O O . ARG A 1 71 ? -6.645 -6.707 0.463 1.00 94.81 71 ARG A O 1
ATOM 519 N N . PHE A 1 72 ? -5.751 -4.647 0.250 1.00 96.56 72 PHE A N 1
ATOM 520 C CA . PHE A 1 72 ? -4.572 -5.046 -0.522 1.00 96.56 72 PHE A CA 1
ATOM 521 C C . PHE A 1 72 ? -3.735 -6.084 0.235 1.00 96.56 72 PHE A C 1
ATOM 523 O O . PHE A 1 72 ? -3.523 -7.171 -0.286 1.00 96.56 72 PHE A O 1
ATOM 530 N N . PHE A 1 73 ? -3.372 -5.823 1.493 1.00 92.94 73 PHE A N 1
ATOM 531 C CA . PHE A 1 73 ? -2.575 -6.772 2.284 1.00 92.94 73 PHE A CA 1
ATOM 532 C C . PHE A 1 73 ? -3.364 -7.984 2.790 1.00 92.94 73 PHE A C 1
ATOM 534 O O . PHE A 1 73 ? -2.798 -9.055 2.963 1.00 92.94 73 PHE A O 1
ATOM 541 N N . ALA A 1 74 ? -4.674 -7.852 3.018 1.00 92.50 74 ALA A N 1
ATOM 542 C CA . ALA A 1 74 ? -5.495 -8.986 3.446 1.00 92.50 74 ALA A CA 1
ATOM 543 C C . ALA A 1 74 ? -5.828 -9.961 2.304 1.00 92.50 74 ALA A C 1
ATOM 545 O O . ALA A 1 74 ? -6.110 -11.126 2.564 1.00 92.50 74 ALA A O 1
ATOM 546 N N . ARG A 1 75 ? -5.868 -9.481 1.054 1.00 95.56 75 ARG A N 1
ATOM 547 C CA . ARG A 1 75 ? -6.291 -10.274 -0.109 1.00 95.56 75 ARG A CA 1
ATOM 548 C C . ARG A 1 75 ? -5.208 -10.459 -1.165 1.00 95.56 75 ARG A C 1
ATOM 550 O O . ARG A 1 75 ? -5.438 -11.249 -2.075 1.00 95.56 75 ARG A O 1
ATOM 557 N N . GLY A 1 76 ? -4.099 -9.735 -1.130 1.00 94.75 76 GLY A N 1
ATOM 558 C CA . GLY A 1 76 ? -3.010 -9.904 -2.090 1.00 94.75 76 GLY A CA 1
ATOM 559 C C . GLY A 1 76 ? -2.209 -11.182 -1.820 1.00 94.75 76 GLY A C 1
ATOM 560 O O . GLY A 1 76 ? -2.277 -11.713 -0.711 1.00 94.75 76 GLY A O 1
ATOM 561 N N . PRO A 1 77 ? -1.471 -11.699 -2.817 1.00 93.31 77 PRO A N 1
ATOM 562 C CA . PRO A 1 77 ? -0.548 -12.809 -2.601 1.00 93.31 77 PRO A CA 1
ATOM 563 C C . PRO A 1 77 ? 0.559 -12.393 -1.614 1.00 93.31 77 PRO A C 1
ATOM 565 O O . PRO A 1 77 ? 1.307 -11.463 -1.934 1.00 93.31 77 PRO A O 1
ATOM 568 N N . PRO A 1 78 ? 0.711 -13.064 -0.451 1.00 92.50 78 PRO A N 1
ATOM 569 C CA . PRO A 1 78 ? 1.695 -12.680 0.562 1.00 92.50 78 PRO A CA 1
ATOM 570 C C . PRO A 1 78 ? 3.129 -12.518 0.035 1.00 92.50 78 PRO A C 1
ATOM 572 O O . PRO A 1 78 ? 3.738 -11.504 0.376 1.00 92.50 78 PRO A O 1
ATOM 575 N N . PRO A 1 79 ? 3.660 -13.405 -0.840 1.00 93.56 79 PRO A N 1
ATOM 576 C CA . PRO A 1 79 ? 5.015 -13.252 -1.376 1.00 93.56 79 PRO A CA 1
ATOM 577 C C . PRO A 1 79 ? 5.229 -11.913 -2.091 1.00 93.56 79 PRO A C 1
ATOM 579 O O . PRO A 1 79 ? 6.233 -11.242 -1.867 1.00 93.56 79 PRO A O 1
ATOM 582 N N . LEU A 1 80 ? 4.248 -11.475 -2.886 1.00 93.69 80 LEU A N 1
ATOM 583 C CA . LEU A 1 80 ? 4.324 -10.226 -3.645 1.00 93.69 80 LEU A CA 1
ATOM 584 C C . LEU A 1 80 ? 4.086 -9.011 -2.743 1.00 93.69 80 LEU A C 1
ATOM 586 O O . LEU A 1 80 ? 4.841 -8.041 -2.780 1.00 93.69 80 LEU A O 1
ATOM 590 N N . THR A 1 81 ? 3.062 -9.063 -1.885 1.00 93.69 81 THR A N 1
ATOM 591 C CA . THR A 1 81 ? 2.744 -7.942 -0.989 1.00 93.69 81 THR A CA 1
ATOM 592 C C . THR A 1 81 ? 3.831 -7.698 0.056 1.00 93.69 81 THR A C 1
ATOM 594 O O . THR A 1 81 ? 4.083 -6.551 0.414 1.00 93.69 81 THR A O 1
ATOM 597 N N . HIS A 1 82 ? 4.490 -8.752 0.543 1.00 93.19 82 HIS A N 1
ATOM 598 C CA . HIS A 1 82 ? 5.591 -8.631 1.497 1.00 93.19 82 HIS A CA 1
ATOM 599 C C . HIS A 1 82 ? 6.877 -8.165 0.813 1.00 93.19 82 HIS A C 1
ATOM 601 O O . HIS A 1 82 ? 7.572 -7.326 1.381 1.00 93.19 82 HIS A O 1
ATOM 607 N N . ALA A 1 83 ? 7.167 -8.617 -0.413 1.00 92.75 83 ALA A N 1
ATOM 608 C CA . ALA A 1 83 ? 8.312 -8.119 -1.179 1.00 92.75 83 ALA A CA 1
ATOM 609 C C . ALA A 1 83 ? 8.247 -6.594 -1.390 1.00 92.75 83 ALA A C 1
ATOM 611 O O . ALA A 1 83 ? 9.260 -5.911 -1.268 1.00 92.75 83 ALA A O 1
ATOM 612 N N . LEU A 1 84 ? 7.048 -6.041 -1.610 1.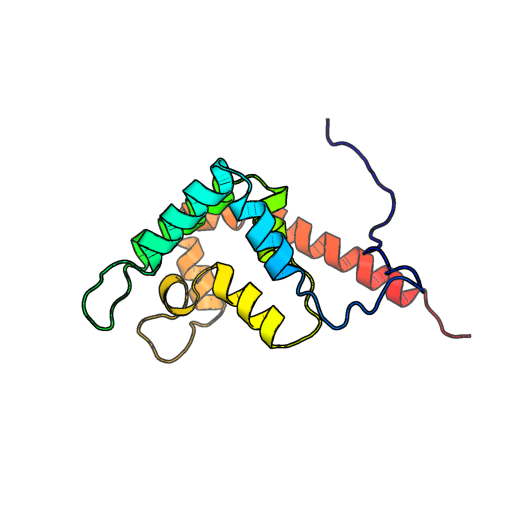00 92.94 84 LEU A N 1
ATOM 613 C CA . LEU A 1 84 ? 6.826 -4.592 -1.705 1.00 92.94 84 LEU A CA 1
ATOM 614 C C . LEU A 1 84 ? 7.089 -3.825 -0.394 1.00 92.94 84 LEU A C 1
ATOM 616 O O . LEU A 1 84 ? 7.418 -2.639 -0.440 1.00 92.94 84 LEU A O 1
ATOM 620 N N . LEU A 1 85 ? 6.916 -4.472 0.764 1.00 91.81 85 LEU A N 1
ATOM 621 C CA . LEU A 1 85 ? 7.124 -3.870 2.089 1.00 91.81 85 LEU A CA 1
ATOM 622 C C . LEU A 1 85 ? 8.562 -4.012 2.587 1.00 91.81 85 LEU A C 1
ATOM 624 O O . LEU A 1 85 ? 9.081 -3.108 3.238 1.00 91.81 85 LEU A O 1
ATOM 628 N N . PHE A 1 86 ? 9.187 -5.154 2.306 1.00 92.06 86 PHE A N 1
ATOM 629 C CA . PHE A 1 86 ? 10.428 -5.585 2.946 1.00 92.06 86 PHE A CA 1
ATOM 630 C C . PHE A 1 86 ? 11.596 -5.739 1.969 1.00 92.06 86 PHE A C 1
ATOM 632 O O . PHE A 1 86 ? 12.625 -6.299 2.338 1.00 92.06 86 PHE A O 1
ATOM 639 N N . CYS A 1 87 ? 11.474 -5.229 0.740 1.00 92.50 87 CYS A N 1
ATOM 640 C CA . CYS A 1 87 ? 12.593 -5.184 -0.197 1.00 92.50 87 CYS A CA 1
ATOM 641 C C . CYS A 1 87 ? 13.829 -4.515 0.452 1.00 92.50 87 CYS A C 1
ATOM 643 O O . CYS A 1 87 ? 13.706 -3.456 1.094 1.00 92.50 87 CYS A O 1
ATOM 645 N N . PRO A 1 88 ? 15.024 -5.123 0.319 1.00 91.12 88 PRO A N 1
ATOM 646 C CA . PRO A 1 88 ? 16.260 -4.534 0.811 1.00 91.12 88 PRO A CA 1
ATOM 647 C C . PRO A 1 88 ? 16.653 -3.340 -0.064 1.00 91.12 88 PRO A C 1
ATOM 649 O O . PRO A 1 88 ? 16.455 -3.352 -1.280 1.00 91.12 88 PRO A O 1
ATOM 652 N N . CYS A 1 89 ? 17.224 -2.312 0.561 1.00 89.00 89 CYS A N 1
ATOM 653 C CA . CYS A 1 89 ? 17.619 -1.078 -0.107 1.00 89.00 89 CYS A CA 1
ATOM 654 C C . CYS A 1 89 ? 19.067 -0.726 0.211 1.00 89.00 89 CYS A C 1
ATOM 656 O O . CYS A 1 89 ? 19.435 -0.682 1.380 1.00 89.00 89 CYS A O 1
ATOM 658 N N . GLY A 1 90 ? 19.847 -0.423 -0.829 1.00 84.44 90 GLY A N 1
ATOM 659 C CA . GLY A 1 90 ? 21.225 0.067 -0.706 1.00 84.44 90 GLY A CA 1
ATOM 660 C C . GLY A 1 90 ? 21.365 1.594 -0.720 1.00 84.44 90 GLY A C 1
ATOM 661 O O . GLY A 1 90 ? 22.478 2.089 -0.629 1.00 84.44 90 GLY A O 1
ATOM 662 N N . GLY A 1 91 ? 20.270 2.358 -0.852 1.00 86.31 91 GLY A N 1
ATOM 663 C CA . GLY A 1 91 ? 20.338 3.820 -0.950 1.00 86.31 91 GLY A CA 1
ATOM 664 C C . GLY A 1 91 ? 18.994 4.545 -0.776 1.00 86.31 91 GLY A C 1
ATOM 665 O O . GLY A 1 91 ? 17.935 3.900 -0.760 1.00 86.31 91 GLY A O 1
ATOM 666 N N . PRO A 1 92 ? 19.017 5.889 -0.671 1.00 88.12 92 PRO A N 1
ATOM 667 C CA . PRO A 1 92 ? 17.860 6.706 -0.292 1.00 88.12 92 PRO A CA 1
ATOM 668 C C . PRO A 1 92 ? 16.716 6.647 -1.310 1.00 88.12 92 PRO A C 1
ATOM 670 O O . PRO A 1 92 ? 15.557 6.534 -0.920 1.00 88.12 92 PRO A O 1
ATOM 673 N N . ALA A 1 93 ? 17.014 6.610 -2.612 1.00 89.06 93 ALA A N 1
ATOM 674 C CA . ALA A 1 93 ? 15.989 6.494 -3.653 1.00 89.06 93 ALA A CA 1
ATOM 675 C C . ALA A 1 93 ? 15.186 5.179 -3.554 1.00 89.06 93 ALA A C 1
ATOM 677 O O . ALA A 1 93 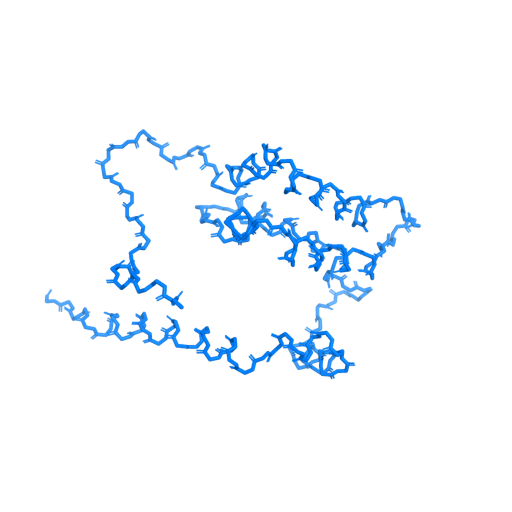? 13.978 5.144 -3.799 1.00 89.06 93 ALA A O 1
ATOM 678 N N . CYS A 1 94 ? 15.840 4.082 -3.154 1.00 91.19 94 CYS A N 1
ATOM 679 C CA . CYS A 1 94 ? 15.159 2.816 -2.892 1.00 91.19 94 CYS A CA 1
ATOM 680 C C . CYS A 1 94 ? 14.292 2.893 -1.638 1.00 91.19 94 CYS A C 1
ATOM 682 O O . CYS A 1 94 ? 13.131 2.477 -1.669 1.00 91.19 94 CYS A O 1
ATOM 684 N N . ALA A 1 95 ? 14.836 3.455 -0.556 1.00 90.38 95 ALA A N 1
ATOM 685 C CA . ALA A 1 95 ? 14.106 3.613 0.695 1.00 90.38 95 ALA A CA 1
ATOM 686 C C . ALA A 1 95 ? 12.843 4.465 0.502 1.00 90.38 95 ALA A C 1
ATOM 688 O O . ALA A 1 95 ? 11.778 4.094 1.001 1.00 90.38 95 ALA A O 1
ATOM 689 N N . GLU A 1 96 ? 12.930 5.536 -0.290 1.00 90.94 96 GLU A N 1
ATOM 690 C CA . GLU A 1 96 ? 11.776 6.375 -0.601 1.00 90.94 96 GLU A CA 1
ATOM 691 C C . GLU A 1 96 ? 10.746 5.627 -1.451 1.00 90.94 96 GLU A C 1
ATOM 693 O O . GLU A 1 96 ? 9.562 5.649 -1.130 1.00 90.94 96 GLU A O 1
ATOM 698 N N . ARG A 1 97 ? 11.165 4.856 -2.464 1.00 90.88 97 ARG A N 1
ATOM 699 C CA . ARG A 1 97 ? 10.240 3.989 -3.218 1.00 90.88 97 ARG A CA 1
ATOM 700 C C . ARG A 1 97 ? 9.487 3.028 -2.297 1.00 90.88 97 ARG A C 1
ATOM 702 O O . ARG A 1 97 ? 8.268 2.912 -2.405 1.00 90.88 97 ARG A O 1
ATOM 709 N N . ARG A 1 98 ? 10.201 2.364 -1.383 1.00 93.44 98 ARG A N 1
ATOM 710 C CA . ARG A 1 98 ? 9.608 1.447 -0.399 1.00 93.44 98 ARG A CA 1
ATOM 711 C C . ARG A 1 98 ? 8.613 2.168 0.513 1.00 93.44 98 ARG A C 1
ATOM 713 O O . ARG A 1 98 ? 7.542 1.637 0.798 1.00 93.44 98 ARG A O 1
ATOM 720 N N . ARG A 1 99 ? 8.940 3.392 0.939 1.00 91.50 99 ARG A N 1
ATOM 721 C CA . ARG A 1 99 ? 8.061 4.257 1.738 1.00 91.50 99 ARG A CA 1
ATOM 722 C C . ARG A 1 99 ? 6.804 4.671 0.964 1.00 91.50 99 ARG A C 1
ATOM 724 O O . ARG A 1 99 ? 5.715 4.690 1.526 1.00 91.50 99 ARG A O 1
ATOM 731 N N . GLN A 1 100 ? 6.924 4.965 -0.326 1.00 90.25 100 GLN A N 1
ATOM 732 C CA . GLN A 1 100 ? 5.801 5.407 -1.156 1.00 90.25 100 GLN A CA 1
ATOM 733 C C . GLN A 1 100 ? 4.805 4.287 -1.497 1.00 90.25 100 GLN A C 1
ATOM 735 O O . GLN A 1 100 ? 3.659 4.587 -1.833 1.00 90.25 100 GLN A O 1
ATOM 740 N N . THR A 1 101 ? 5.168 3.007 -1.327 1.00 89.75 101 THR A N 1
ATOM 741 C CA . THR A 1 101 ? 4.274 1.848 -1.538 1.00 89.75 101 THR A CA 1
ATOM 742 C C . THR A 1 101 ? 2.910 2.005 -0.850 1.00 89.75 101 THR A C 1
ATOM 744 O O . THR A 1 101 ? 1.891 1.578 -1.395 1.00 89.75 101 THR A O 1
ATOM 747 N N . PHE A 1 102 ? 2.871 2.639 0.326 1.00 87.00 102 PHE A N 1
ATOM 748 C CA . PHE A 1 102 ? 1.666 2.809 1.145 1.00 87.00 102 PHE A CA 1
ATOM 749 C C . PHE A 1 102 ? 1.101 4.241 1.164 1.00 87.00 102 PHE A C 1
ATOM 751 O O . PHE A 1 102 ? 0.227 4.530 1.982 1.00 87.00 102 PHE A O 1
ATOM 758 N N . VAL A 1 103 ? 1.572 5.126 0.276 1.00 89.25 103 VAL A N 1
ATOM 759 C CA . VAL A 1 103 ? 1.096 6.515 0.112 1.00 89.25 103 VAL A CA 1
ATOM 760 C C . VAL A 1 103 ? 1.053 7.279 1.454 1.00 89.25 103 VAL A C 1
ATOM 762 O O . VAL A 1 103 ? -0.027 7.629 1.952 1.00 89.25 103 VAL A O 1
ATOM 765 N N . PRO A 1 104 ? 2.219 7.523 2.088 1.00 85.31 104 PRO A N 1
ATOM 766 C CA . PRO A 1 104 ? 2.323 8.116 3.425 1.00 85.31 104 PRO A CA 1
ATOM 767 C C . PRO A 1 104 ? 1.585 9.449 3.561 1.00 85.31 104 PRO A C 1
ATOM 769 O O . PRO A 1 104 ? 0.914 9.668 4.570 1.00 85.31 104 PRO A O 1
ATOM 772 N N . SER A 1 105 ? 1.656 10.293 2.530 1.00 84.38 105 SER A N 1
ATOM 773 C CA . SER A 1 105 ? 1.034 11.621 2.478 1.00 84.38 105 SER A CA 1
ATOM 774 C C . SER A 1 105 ? -0.479 11.588 2.703 1.00 84.38 105 SER A C 1
ATOM 776 O O . SER A 1 105 ? -1.032 12.473 3.347 1.00 84.38 105 SER A O 1
ATOM 778 N N . CYS A 1 106 ? -1.154 10.542 2.229 1.00 87.25 106 CYS A N 1
ATOM 779 C CA . CYS A 1 106 ? -2.587 10.380 2.419 1.00 87.25 106 CYS A CA 1
ATOM 780 C C . CYS A 1 106 ? -2.919 9.526 3.644 1.00 87.25 106 CYS A C 1
ATOM 782 O O . CYS A 1 106 ? -3.753 9.886 4.483 1.00 87.25 106 CYS A O 1
ATOM 784 N N . ALA A 1 107 ? -2.299 8.347 3.730 1.00 87.19 107 ALA A N 1
ATOM 785 C CA . ALA A 1 107 ? -2.690 7.327 4.687 1.00 87.19 107 ALA A CA 1
ATOM 786 C C . ALA A 1 107 ? -2.210 7.635 6.114 1.00 87.19 107 ALA A C 1
ATOM 788 O O . ALA A 1 107 ? -2.857 7.182 7.064 1.00 87.19 107 ALA A O 1
ATOM 789 N N . PHE A 1 108 ? -1.131 8.404 6.289 1.00 79.00 108 PHE A N 1
ATOM 790 C CA . PHE A 1 108 ? -0.456 8.560 7.582 1.00 79.00 108 PHE A CA 1
ATOM 791 C C . PHE A 1 108 ? -0.244 10.010 8.006 1.00 79.00 108 PHE A C 1
ATOM 793 O O . PHE A 1 108 ? -0.558 10.312 9.156 1.00 79.00 108 PHE A O 1
ATOM 800 N N . SER A 1 109 ? 0.205 10.900 7.117 1.00 71.88 109 SER A N 1
ATOM 801 C CA . SER A 1 109 ? 0.308 12.331 7.432 1.00 71.88 109 SER A CA 1
ATOM 802 C C . SER A 1 109 ? -1.077 12.840 7.808 1.00 71.88 109 SER A C 1
ATOM 804 O O . SER A 1 109 ? -1.999 12.630 7.030 1.00 71.88 109 SER A O 1
ATOM 806 N N . GLY A 1 110 ? -1.255 13.388 9.014 1.00 64.44 110 GLY A N 1
ATOM 807 C CA . GLY A 1 110 ? -2.520 13.944 9.511 1.00 64.44 110 GLY A CA 1
ATOM 808 C C . GLY A 1 110 ? -2.784 15.357 8.971 1.00 64.44 110 GLY A C 1
ATOM 809 O O . GLY A 1 110 ? -1.989 15.854 8.186 1.00 64.44 110 GLY A O 1
ATOM 810 N N . PRO A 1 111 ? -3.894 16.013 9.359 1.00 57.75 111 PRO A N 1
ATOM 811 C CA . PRO A 1 111 ? -4.112 17.432 9.055 1.00 57.75 111 PRO A CA 1
ATOM 812 C C . PRO A 1 111 ? -3.214 18.374 9.886 1.00 57.75 111 PRO A C 1
ATOM 814 O O . PRO A 1 111 ? -3.234 19.576 9.662 1.00 57.75 111 PRO A O 1
ATOM 817 N N . GLY A 1 112 ? -2.455 17.847 10.854 1.00 60.06 112 GLY A N 1
ATOM 818 C CA . GLY A 1 112 ? -1.503 18.609 11.664 1.00 60.06 112 GLY A CA 1
ATOM 819 C C . GLY A 1 112 ? -0.070 18.507 11.137 1.00 60.06 112 GLY A C 1
ATOM 820 O O . GLY A 1 112 ? 0.296 17.515 10.505 1.00 60.06 112 GLY A O 1
ATOM 821 N N . ALA A 1 113 ? 0.743 19.520 11.447 1.00 58.75 113 ALA A N 1
ATOM 822 C CA . ALA A 1 113 ? 2.148 19.615 11.042 1.00 58.75 113 ALA A CA 1
ATOM 823 C C . ALA A 1 113 ? 3.053 18.547 11.688 1.00 58.75 113 ALA A C 1
ATOM 825 O O . ALA A 1 113 ? 4.103 18.219 11.138 1.00 58.75 113 ALA A O 1
ATOM 826 N N . ALA A 1 114 ? 2.642 17.977 12.827 1.00 69.00 114 ALA A N 1
ATOM 827 C CA . ALA A 1 114 ? 3.415 16.985 13.565 1.00 69.00 114 ALA A CA 1
ATOM 828 C C . ALA A 1 114 ? 2.744 15.595 13.547 1.00 69.00 114 ALA A C 1
ATOM 830 O O . ALA A 1 114 ? 1.524 15.492 13.726 1.00 69.00 114 ALA A O 1
ATOM 831 N N . PRO A 1 115 ? 3.517 14.507 13.364 1.00 70.75 115 PRO A N 1
ATOM 832 C CA . PRO A 1 115 ? 3.017 13.160 13.599 1.00 70.75 115 PRO A CA 1
ATOM 833 C C . PRO A 1 115 ? 2.597 12.989 15.073 1.00 70.75 115 PRO A C 1
ATOM 835 O O . PRO A 1 115 ? 3.236 13.555 15.961 1.00 70.75 115 PRO A O 1
ATOM 838 N N . PRO A 1 116 ? 1.529 12.220 15.361 1.00 77.50 116 PRO A N 1
ATOM 839 C CA . PRO A 1 116 ? 1.099 11.973 16.734 1.00 77.50 116 PRO A CA 1
ATOM 840 C C . PRO A 1 116 ? 2.178 11.219 17.518 1.00 77.50 116 PRO A C 1
ATOM 842 O O . PRO A 1 116 ? 2.933 10.428 16.947 1.00 77.50 116 PRO A O 1
ATOM 845 N N . SER A 1 117 ? 2.202 11.396 18.841 1.00 85.94 117 SER A N 1
ATOM 846 C CA . SER A 1 117 ? 3.054 10.582 19.709 1.00 85.94 117 SER A CA 1
ATOM 847 C C . SER A 1 117 ? 2.700 9.090 19.596 1.00 85.94 117 SER A C 1
ATOM 849 O O . SER A 1 117 ? 1.585 8.705 19.208 1.00 85.94 117 SER A O 1
ATOM 851 N N . CYS A 1 118 ? 3.648 8.223 19.961 1.00 86.44 118 CYS A N 1
ATOM 852 C CA . CYS A 1 118 ? 3.415 6.778 19.986 1.00 86.44 118 CYS A CA 1
ATOM 853 C C . CYS A 1 118 ? 2.225 6.418 20.888 1.00 86.44 118 CYS A C 1
ATOM 855 O O . CYS A 1 118 ? 1.386 5.617 20.485 1.00 86.44 118 CYS A O 1
ATOM 857 N N . LEU A 1 119 ? 2.106 7.053 22.061 1.00 87.75 119 LEU A N 1
ATOM 858 C CA . LEU A 1 119 ? 0.995 6.841 22.997 1.00 87.75 119 LEU A CA 1
ATOM 859 C C . LEU A 1 119 ? -0.354 7.225 22.376 1.00 87.75 119 LEU A C 1
ATOM 861 O O . LEU A 1 119 ? -1.264 6.400 22.354 1.00 87.75 119 LEU A O 1
ATOM 865 N N . ALA A 1 120 ? -0.452 8.403 21.752 1.00 85.75 120 ALA A N 1
ATOM 866 C CA . ALA A 1 120 ? -1.679 8.838 21.080 1.00 85.75 120 ALA A CA 1
ATOM 867 C C . ALA A 1 120 ? -2.103 7.868 19.957 1.00 85.75 120 ALA A C 1
ATOM 869 O O . ALA A 1 120 ? -3.287 7.579 19.768 1.00 85.75 120 ALA A O 1
ATOM 870 N N . SER A 1 121 ? -1.130 7.311 19.229 1.00 84.00 121 SER A N 1
ATOM 871 C CA . SER A 1 121 ? -1.382 6.292 18.203 1.00 84.00 121 SER A CA 1
ATOM 872 C C . SER A 1 121 ? -1.871 4.962 18.796 1.00 84.00 121 SER A C 1
ATOM 874 O O . SER A 1 121 ? -2.721 4.297 18.193 1.00 84.00 121 SER A O 1
ATOM 876 N N . LEU A 1 122 ? -1.367 4.570 19.972 1.00 86.06 122 LEU A N 1
ATOM 877 C CA . LEU A 1 122 ? -1.795 3.360 20.681 1.00 86.06 122 LEU A CA 1
ATOM 878 C C . LEU A 1 122 ? -3.222 3.498 21.216 1.00 86.06 122 LEU A C 1
ATOM 880 O O . LEU A 1 122 ? -4.038 2.607 20.980 1.00 86.06 122 LEU A O 1
ATOM 884 N N . GLU A 1 123 ? -3.564 4.626 21.831 1.00 87.44 123 GLU A N 1
ATOM 885 C CA . GLU A 1 123 ? -4.928 4.888 22.304 1.00 87.44 123 GLU A CA 1
ATOM 886 C C . GLU A 1 123 ? -5.938 4.922 21.147 1.00 87.44 123 GLU A C 1
ATOM 888 O O . GLU A 1 123 ? -7.014 4.323 21.212 1.00 87.44 123 GLU A O 1
ATOM 893 N N . ALA A 1 124 ? -5.588 5.580 20.035 1.00 85.06 124 ALA A N 1
ATOM 894 C CA . ALA A 1 124 ? -6.420 5.581 18.834 1.00 85.06 124 ALA A CA 1
ATOM 895 C C . ALA A 1 124 ? -6.621 4.157 18.276 1.00 85.06 124 ALA A C 1
ATOM 897 O O . ALA A 1 124 ? -7.702 3.820 17.782 1.00 85.06 124 ALA A O 1
ATOM 898 N N . CYS A 1 125 ? -5.599 3.301 18.373 1.00 87.25 125 CYS A N 1
ATOM 899 C CA . CYS A 1 125 ? -5.695 1.890 18.011 1.00 87.25 125 CYS A CA 1
ATOM 900 C C . CYS A 1 125 ? -6.643 1.121 18.943 1.00 87.25 125 CYS A C 1
ATOM 902 O O . CYS A 1 125 ? -7.455 0.330 18.463 1.00 87.25 125 CYS A O 1
ATOM 904 N N . GLU A 1 126 ? -6.597 1.375 20.250 1.00 87.94 126 GLU A N 1
ATOM 905 C CA . GLU A 1 126 ? -7.473 0.738 21.242 1.00 87.94 126 GLU A CA 1
ATOM 906 C C . GLU A 1 126 ? -8.948 1.075 21.038 1.00 87.94 126 GLU A C 1
ATOM 908 O O . GLU A 1 126 ? -9.816 0.238 21.276 1.00 87.94 126 GLU A O 1
ATOM 913 N N . ARG A 1 127 ? -9.258 2.252 20.499 1.00 88.12 127 ARG A N 1
ATOM 914 C CA . ARG A 1 127 ? -10.636 2.623 20.145 1.00 88.12 127 ARG A CA 1
ATOM 915 C C . ARG A 1 127 ? -11.125 1.957 18.848 1.00 88.12 127 ARG A C 1
ATOM 917 O O . ARG A 1 127 ? -12.323 1.914 18.581 1.00 88.12 127 ARG A O 1
ATOM 924 N N . SER A 1 128 ? -10.229 1.384 18.039 1.00 85.69 128 SER A N 1
ATOM 925 C CA . SER A 1 128 ? -10.553 0.737 16.762 1.00 85.69 128 SER A CA 1
ATOM 926 C C . SER A 1 128 ? -10.597 -0.787 16.883 1.00 85.69 128 SER A C 1
ATOM 928 O O . SER A 1 128 ? -9.568 -1.436 17.066 1.00 85.69 128 SER A O 1
ATOM 930 N N . ARG A 1 129 ? -11.772 -1.400 16.666 1.00 85.88 129 ARG A N 1
ATOM 931 C CA . ARG A 1 129 ? -11.936 -2.873 16.695 1.00 85.88 129 ARG A CA 1
ATOM 932 C C . ARG A 1 129 ? -10.957 -3.600 15.763 1.00 85.88 129 ARG A C 1
ATOM 934 O O . ARG A 1 129 ? -10.377 -4.612 16.142 1.00 85.88 129 ARG A O 1
ATOM 941 N N . VAL A 1 130 ? -10.734 -3.053 14.565 1.00 83.38 130 VAL A N 1
ATOM 942 C CA . VAL A 1 130 ? -9.813 -3.627 13.567 1.00 83.38 130 VAL A CA 1
ATOM 943 C C . VAL A 1 130 ? -8.365 -3.562 14.047 1.00 83.38 130 VAL A C 1
ATOM 945 O O . VAL A 1 130 ? -7.612 -4.513 13.852 1.00 83.38 130 VAL A O 1
ATOM 948 N N . CYS A 1 131 ? -7.970 -2.444 14.662 1.00 84.69 131 CYS A N 1
ATOM 949 C CA . CYS A 1 131 ? -6.603 -2.263 15.132 1.00 84.69 131 CYS A CA 1
ATOM 950 C C . CYS A 1 131 ? -6.331 -3.100 16.382 1.00 84.69 131 CYS A C 1
ATOM 952 O O . CYS A 1 131 ? -5.337 -3.816 16.403 1.00 84.69 131 CYS A O 1
ATOM 954 N N . ARG A 1 132 ? -7.253 -3.122 17.355 1.00 85.69 132 ARG A N 1
ATOM 955 C CA . ARG A 1 132 ? -7.167 -3.992 18.539 1.00 85.69 132 ARG A CA 1
ATOM 956 C C . ARG A 1 132 ? -6.938 -5.456 18.184 1.00 85.69 132 ARG A C 1
ATOM 958 O O . ARG A 1 132 ? -6.025 -6.072 18.716 1.00 85.69 132 ARG A O 1
ATOM 965 N N . HIS A 1 133 ? -7.717 -5.991 17.244 1.00 82.69 133 HIS A N 1
ATOM 966 C CA . HIS A 1 133 ? -7.565 -7.381 16.815 1.00 82.69 133 HIS A CA 1
ATOM 967 C C . HIS A 1 133 ? -6.207 -7.645 16.134 1.00 82.69 133 HIS A C 1
ATOM 969 O O . HIS A 1 133 ? -5.639 -8.723 16.270 1.00 82.69 133 HIS A O 1
ATOM 975 N N . ARG A 1 134 ? -5.659 -6.655 15.413 1.00 76.56 134 ARG A N 1
ATOM 976 C CA . ARG A 1 134 ? -4.362 -6.758 14.719 1.00 76.56 134 ARG A CA 1
ATOM 977 C C . ARG A 1 134 ? -3.153 -6.461 15.611 1.00 76.56 134 ARG A C 1
ATOM 979 O O . ARG A 1 134 ? -2.091 -7.012 15.344 1.00 76.56 134 ARG A O 1
ATOM 986 N N . ARG A 1 135 ? -3.300 -5.677 16.687 1.00 72.31 135 ARG A N 1
ATOM 987 C CA . ARG A 1 135 ? -2.288 -5.427 17.741 1.00 72.31 135 ARG A CA 1
ATOM 988 C C . ARG A 1 135 ? -2.082 -6.662 18.635 1.00 72.31 135 ARG A C 1
ATOM 990 O O . ARG A 1 135 ? -1.685 -6.545 19.787 1.00 72.31 135 ARG A O 1
ATOM 997 N N . HIS A 1 136 ? -2.381 -7.848 18.109 1.00 58.19 136 HIS A N 1
ATOM 998 C CA . HIS A 1 136 ? -2.408 -9.098 18.842 1.00 58.19 136 HIS A CA 1
ATOM 999 C C . HIS A 1 136 ? -1.083 -9.286 19.605 1.00 58.19 136 HIS A C 1
ATOM 1001 O O . HIS A 1 136 ? -0.019 -9.182 18.984 1.00 58.19 136 HIS A O 1
ATOM 1007 N N . PRO A 1 137 ? -1.111 -9.582 20.917 1.00 59.75 137 PRO A N 1
ATOM 1008 C CA . PRO A 1 137 ? 0.091 -9.811 21.724 1.00 59.75 137 PRO A CA 1
ATOM 1009 C C . PRO A 1 137 ? 1.045 -10.837 21.100 1.00 59.75 137 PRO A C 1
ATOM 1011 O O . PRO A 1 137 ? 2.260 -10.737 21.239 1.00 59.75 137 PRO A O 1
ATOM 1014 N N . GLN A 1 138 ? 0.510 -11.787 20.328 1.00 56.69 138 GLN A N 1
ATOM 1015 C CA . GLN A 1 138 ? 1.310 -12.763 19.596 1.00 56.69 138 GLN A CA 1
ATOM 1016 C C . GLN A 1 138 ? 2.136 -12.142 18.465 1.00 56.69 138 GLN A C 1
ATOM 1018 O O . GLN A 1 138 ? 3.244 -12.609 18.252 1.00 56.69 138 GLN A O 1
ATOM 1023 N N . LEU A 1 139 ? 1.654 -11.106 17.763 1.00 58.78 139 LEU A N 1
ATOM 1024 C CA . LEU A 1 139 ? 2.444 -10.408 16.740 1.00 58.78 139 LEU A CA 1
ATOM 1025 C C . LEU A 1 139 ? 3.598 -9.639 17.391 1.00 58.78 139 L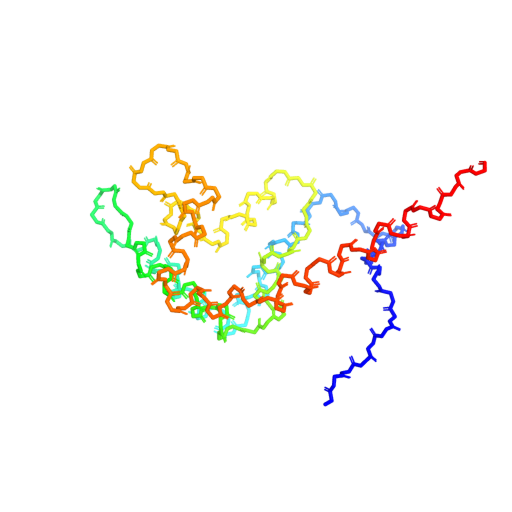EU A C 1
ATOM 1027 O O . LEU A 1 139 ? 4.732 -9.724 16.929 1.00 58.78 139 LEU A O 1
ATOM 1031 N N . ARG A 1 140 ? 3.327 -8.957 18.513 1.00 66.50 140 ARG A N 1
ATOM 1032 C CA . ARG A 1 140 ? 4.366 -8.312 19.327 1.00 66.50 140 ARG A CA 1
ATOM 1033 C C . ARG A 1 140 ? 5.413 -9.334 19.786 1.00 66.50 140 ARG A C 1
ATOM 1035 O O . ARG A 1 140 ? 6.592 -9.154 19.506 1.00 66.50 140 ARG A O 1
ATOM 1042 N N . GLY A 1 141 ? 4.977 -10.456 20.358 1.00 61.66 141 GLY A N 1
ATOM 1043 C CA . GLY A 1 141 ? 5.869 -11.539 20.772 1.00 61.66 141 GLY A CA 1
ATOM 1044 C C . GLY A 1 141 ? 6.574 -12.253 19.610 1.00 61.66 141 GLY A C 1
ATOM 1045 O O . GLY A 1 141 ? 7.664 -12.782 19.791 1.00 61.66 141 GLY A O 1
ATOM 1046 N N . GLN A 1 142 ? 5.991 -12.314 18.410 1.00 66.56 142 GLN A N 1
ATOM 1047 C CA . GLN A 1 142 ? 6.651 -12.851 17.209 1.00 66.56 142 GLN A CA 1
ATOM 1048 C C . GLN A 1 142 ? 7.802 -11.939 16.762 1.00 66.56 142 GLN A C 1
ATOM 1050 O O . GLN A 1 142 ? 8.888 -12.439 16.482 1.00 66.56 142 GLN A O 1
ATOM 1055 N N . CYS A 1 143 ? 7.603 -10.619 16.774 1.00 65.56 143 CYS A N 1
ATOM 1056 C CA . CYS A 1 143 ? 8.659 -9.654 16.468 1.00 65.56 143 CYS A CA 1
ATOM 1057 C C . CYS A 1 143 ? 9.748 -9.606 17.555 1.00 65.56 143 CYS A C 1
ATOM 1059 O O . CYS A 1 143 ? 10.934 -9.606 17.233 1.00 65.56 143 CYS A O 1
ATOM 1061 N N . GLU A 1 144 ? 9.369 -9.610 18.838 1.00 59.31 144 GLU A N 1
ATOM 1062 C CA . GLU A 1 144 ? 10.316 -9.582 19.965 1.00 59.31 144 GLU A CA 1
ATOM 1063 C C . GLU A 1 144 ? 11.177 -10.859 20.015 1.00 59.31 144 GLU A C 1
ATOM 1065 O O . GLU A 1 144 ? 12.390 -10.785 20.216 1.00 59.31 144 GLU A O 1
ATOM 1070 N N . ARG A 1 145 ? 10.591 -12.031 19.728 1.00 56.34 145 ARG A N 1
ATOM 1071 C CA . ARG A 1 145 ? 11.341 -13.297 19.638 1.00 56.34 145 ARG A CA 1
ATOM 1072 C C . ARG A 1 145 ? 12.269 -13.356 18.425 1.00 56.34 145 ARG A C 1
ATOM 1074 O O . ARG A 1 145 ? 13.379 -13.857 18.562 1.00 56.34 145 ARG A O 1
ATOM 1081 N N . ALA A 1 146 ? 11.867 -12.798 17.280 1.00 51.94 146 ALA A N 1
ATOM 1082 C CA . ALA A 1 146 ? 12.728 -12.704 16.098 1.00 51.94 146 ALA A CA 1
ATOM 1083 C C . ALA A 1 146 ? 13.953 -11.790 16.324 1.00 51.94 146 ALA A C 1
ATOM 1085 O O . ALA A 1 146 ? 15.023 -12.044 15.773 1.00 51.94 146 ALA A O 1
ATOM 1086 N N . CYS A 1 147 ? 13.826 -10.761 17.171 1.00 45.16 147 CYS A N 1
ATOM 1087 C CA . CYS A 1 147 ? 14.933 -9.878 17.554 1.00 45.16 147 CYS A CA 1
ATOM 1088 C C . CYS A 1 147 ? 15.886 -10.534 18.578 1.00 45.16 147 CYS A C 1
ATOM 1090 O O . CYS A 1 147 ? 17.107 -10.422 18.460 1.00 45.16 147 CYS A O 1
ATOM 1092 N N . GLY A 1 148 ? 15.350 -11.288 19.546 1.00 42.25 148 GLY A N 1
ATOM 1093 C CA . GLY A 1 148 ? 16.149 -11.959 20.582 1.00 42.25 148 GLY A CA 1
ATOM 1094 C C . GLY A 1 148 ? 17.123 -13.019 20.050 1.00 42.25 148 GLY A C 1
ATOM 1095 O O . GLY A 1 148 ? 18.200 -13.206 20.619 1.00 42.25 148 GLY A O 1
ATOM 1096 N N . THR A 1 149 ? 16.795 -13.682 18.938 1.00 50.06 149 THR A N 1
ATOM 1097 C CA . THR A 1 149 ? 17.689 -14.659 18.295 1.00 50.06 149 THR A CA 1
ATOM 1098 C C . THR A 1 149 ? 18.905 -13.981 17.653 1.00 50.06 149 THR A C 1
ATOM 1100 O O . THR A 1 149 ? 20.021 -14.465 17.813 1.00 50.06 149 THR A O 1
ATOM 1103 N N . LEU A 1 150 ? 18.730 -12.819 17.009 1.00 45.91 150 LEU A N 1
ATOM 1104 C CA . LEU A 1 150 ? 19.822 -12.064 16.374 1.00 45.91 150 LEU A CA 1
ATOM 1105 C C . LEU A 1 150 ? 20.795 -11.438 17.389 1.00 45.91 150 LEU A C 1
ATOM 1107 O O . LEU A 1 150 ? 21.996 -11.381 17.131 1.00 45.91 150 LEU A O 1
ATOM 1111 N N . VAL A 1 151 ? 20.306 -11.010 18.558 1.00 47.19 151 VAL A N 1
ATOM 1112 C CA . VAL A 1 151 ? 21.166 -10.449 19.617 1.00 47.19 151 VAL A CA 1
ATOM 1113 C C . VAL A 1 151 ? 22.056 -11.528 20.251 1.00 47.19 151 VAL A C 1
ATOM 1115 O O . VAL A 1 151 ? 23.247 -11.288 20.422 1.00 47.19 151 VAL A O 1
ATOM 1118 N N . ARG A 1 152 ? 21.542 -12.744 20.505 1.00 41.81 152 ARG A N 1
ATOM 1119 C CA . ARG A 1 152 ? 22.352 -13.859 21.057 1.00 41.81 152 ARG A CA 1
ATOM 1120 C C . ARG A 1 152 ? 23.433 -14.381 20.110 1.00 41.81 152 ARG A C 1
ATOM 1122 O O . ARG A 1 152 ? 24.425 -14.940 20.572 1.00 41.81 152 ARG A O 1
ATOM 1129 N N . LEU A 1 153 ? 23.248 -14.213 18.802 1.00 42.34 153 LEU A N 1
ATOM 1130 C CA . LEU A 1 153 ? 24.247 -14.575 17.794 1.00 42.34 153 LEU A CA 1
ATOM 1131 C C . LEU A 1 153 ? 25.396 -13.553 17.722 1.00 42.34 153 LEU A C 1
ATOM 1133 O O . LEU A 1 153 ? 26.535 -13.956 17.518 1.00 42.34 153 LEU A O 1
ATOM 1137 N N . ARG A 1 154 ? 25.148 -12.257 17.979 1.00 40.50 154 ARG A N 1
ATOM 1138 C CA . ARG A 1 154 ? 26.217 -11.235 18.071 1.00 40.50 154 ARG A CA 1
ATOM 1139 C C . ARG A 1 154 ? 27.082 -11.361 19.326 1.00 40.50 154 ARG A C 1
ATOM 1141 O O . ARG A 1 154 ? 28.246 -10.992 19.274 1.00 40.50 154 ARG A O 1
ATOM 1148 N N . SER A 1 155 ? 26.556 -11.895 20.427 1.00 41.62 155 SER A N 1
ATOM 1149 C CA . SER A 1 155 ? 27.318 -12.078 21.676 1.00 41.62 155 SER A CA 1
ATOM 1150 C C . SER A 1 155 ? 28.305 -13.255 21.649 1.00 41.62 155 SER A C 1
ATOM 1152 O O . SER A 1 155 ? 29.136 -13.356 22.544 1.00 41.62 155 SER A O 1
ATOM 1154 N N . GLN A 1 156 ? 28.216 -14.147 20.654 1.00 46.06 156 GLN A N 1
ATOM 1155 C CA . GLN A 1 156 ? 29.139 -15.282 20.476 1.00 46.06 156 GLN A CA 1
ATOM 1156 C C . GLN A 1 156 ? 30.304 -14.978 19.524 1.00 46.06 156 GLN A C 1
ATOM 1158 O O . GLN A 1 156 ? 31.254 -15.751 19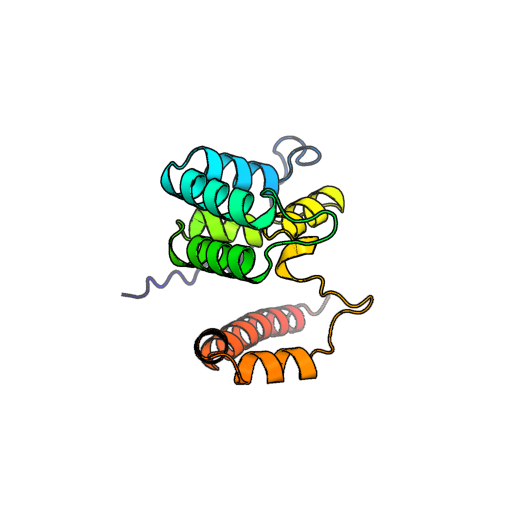.464 1.00 46.06 156 GLN A O 1
ATOM 1163 N N . TRP A 1 157 ? 30.273 -13.844 18.819 1.00 39.31 157 TRP A N 1
ATOM 1164 C CA . TRP A 1 157 ? 31.420 -13.356 18.055 1.00 39.31 157 TRP A CA 1
ATOM 1165 C C . TRP A 1 157 ? 32.324 -12.545 18.984 1.00 39.31 157 TRP A C 1
ATOM 1167 O O . TRP A 1 157 ? 32.291 -11.316 19.003 1.00 39.31 157 TRP A O 1
ATOM 1177 N N . LYS A 1 158 ? 33.107 -13.258 19.801 1.00 31.00 158 LYS A N 1
ATOM 1178 C CA . LYS A 1 158 ? 34.293 -12.691 20.444 1.00 31.00 158 LYS A CA 1
ATOM 1179 C C . LYS A 1 158 ? 35.365 -12.576 19.350 1.00 31.00 158 LYS A C 1
ATOM 11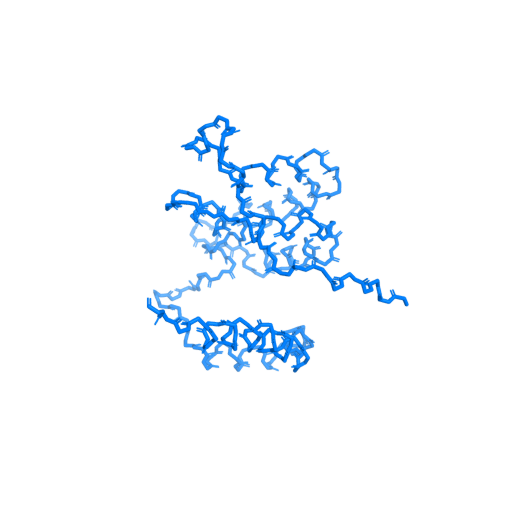81 O O . LYS A 1 158 ? 35.687 -13.607 18.762 1.00 31.00 158 LYS A O 1
ATOM 1186 N N . PRO A 1 159 ? 35.876 -11.380 19.019 1.00 36.97 159 PRO A N 1
ATOM 1187 C CA . PRO A 1 159 ? 37.049 -11.294 18.164 1.00 36.97 159 PRO A CA 1
ATOM 1188 C C . PRO A 1 159 ? 38.228 -11.919 18.924 1.00 36.97 159 PRO A C 1
ATOM 1190 O O . PRO A 1 159 ? 38.463 -11.564 20.082 1.00 36.97 159 PRO A O 1
ATOM 1193 N N . ALA A 1 160 ? 38.876 -12.903 18.301 1.00 37.75 160 ALA A N 1
ATOM 1194 C CA . ALA A 1 160 ? 40.236 -13.307 18.641 1.00 37.75 160 ALA A CA 1
ATOM 1195 C C . ALA A 1 160 ? 41.216 -12.309 18.017 1.00 37.75 160 ALA A C 1
ATOM 1197 O O . ALA A 1 160 ? 40.904 -11.825 16.902 1.00 37.75 160 ALA A O 1
#